Protein AF-N9PBV5-F1 (afdb_monomer_lite)

Sequence (146 aa):
MLLNSWQRVRKIHQHNKISVKDLVKIPKVGLVNRMFGFTQSASNDVDIKFRLESERTFQSKKEFEKLIKEWEGQTNLTKWDDLGFSLQGDTSTIHWLSSSLANTTFDCPLDRDKNSIFKSQNLVDWLDLITPDILKLDENSSEENG

Radius of gyration: 21.75 Å; chains: 1; bounding box: 49×40×59 Å

pLDDT: mean 72.59, std 15.35, range [33.72, 93.88]

Foldseek 3Di:
DCLVQLQQWFKKKAKAKDWPVVCVVDPPNVVVCVVPVDDPDDDPDDIDIDMDMDTDGDPDSVRVVVVVVVLVPDPPFDQRGKMWTDGHPGPPDTDIDGPVDLPDDDDDPFDADPVRHTDPVSVVVVCVVCVCVSVVVPPPPPPDDD

Secondary structure (DSSP, 8-state):
-GGGSGGGEEEEEEEEEEEHHHHTTSTTHHHHHHHHT--S---S-PEEEEEEEEE---S-HHHHHHHHHHHHT-SS--TTS-EEEEETTEEEEEEEE-TTS--------PPB-TTS-B-HHHHHHHHHHHHHHHHTTTTTSSS---

Structure (mmCIF, N/CA/C/O backbone):
data_AF-N9PBV5-F1
#
_entry.id   AF-N9PBV5-F1
#
loop_
_atom_site.group_PDB
_atom_site.id
_atom_site.type_symbol
_atom_site.label_atom_id
_atom_site.label_alt_id
_atom_site.label_comp_id
_atom_site.label_asym_id
_atom_site.label_entity_id
_atom_site.label_seq_id
_atom_site.pdbx_PDB_ins_code
_atom_site.Cartn_x
_atom_site.Cartn_y
_atom_site.Cartn_z
_atom_site.occupancy
_atom_site.B_iso_or_equiv
_atom_site.auth_seq_id
_atom_site.auth_comp_id
_atom_site.auth_asym_id
_atom_site.auth_atom_id
_atom_site.pdbx_PDB_model_num
ATOM 1 N N . MET A 1 1 ? -1.098 6.545 -9.316 1.00 55.03 1 MET A N 1
ATOM 2 C CA . MET A 1 1 ? -2.460 6.302 -9.862 1.00 55.03 1 MET A CA 1
ATOM 3 C C . MET A 1 1 ? -3.582 6.608 -8.852 1.00 55.03 1 MET A C 1
ATOM 5 O O . MET A 1 1 ? -4.509 7.318 -9.229 1.00 55.03 1 MET A O 1
ATOM 9 N N . LEU A 1 2 ? -3.498 6.171 -7.578 1.00 67.00 2 LEU A N 1
ATOM 10 C CA . LEU A 1 2 ? -4.531 6.447 -6.549 1.00 67.00 2 LEU A CA 1
ATOM 11 C C . LEU A 1 2 ? -4.756 7.932 -6.238 1.00 67.00 2 LEU A C 1
ATOM 13 O O . LEU A 1 2 ? -5.900 8.359 -6.141 1.00 67.00 2 LEU A O 1
ATOM 17 N N . LEU A 1 3 ? -3.687 8.726 -6.116 1.00 71.00 3 LEU A N 1
ATOM 18 C CA . LEU A 1 3 ? -3.765 10.159 -5.783 1.00 71.00 3 LEU A CA 1
ATOM 19 C C . LEU A 1 3 ? -4.610 10.981 -6.767 1.00 71.00 3 LEU A C 1
ATOM 21 O O . LEU A 1 3 ? -5.212 11.977 -6.376 1.00 71.00 3 LEU A O 1
ATOM 25 N N . ASN A 1 4 ? -4.695 10.550 -8.028 1.00 75.19 4 ASN A N 1
ATOM 26 C CA . ASN A 1 4 ? -5.516 11.205 -9.051 1.00 75.19 4 ASN A CA 1
ATOM 27 C C . ASN A 1 4 ? -6.974 10.712 -9.042 1.00 75.19 4 ASN A C 1
ATOM 29 O O . ASN A 1 4 ? -7.821 11.311 -9.693 1.00 75.19 4 ASN A O 1
ATOM 33 N N . SER A 1 5 ? -7.272 9.644 -8.296 1.00 79.69 5 SER A N 1
ATOM 34 C CA . SER A 1 5 ? -8.590 8.995 -8.227 1.00 79.69 5 SER A CA 1
ATOM 35 C C . SER A 1 5 ? -9.237 9.087 -6.838 1.00 79.69 5 SER A C 1
ATOM 37 O O . SER A 1 5 ? -10.207 8.382 -6.573 1.00 79.69 5 SER A O 1
ATOM 39 N N . TRP A 1 6 ? -8.736 9.955 -5.951 1.00 82.88 6 TRP A N 1
ATOM 40 C CA . TRP A 1 6 ? -9.168 10.064 -4.548 1.00 82.88 6 TRP A CA 1
ATOM 41 C C . TRP A 1 6 ? -10.684 10.274 -4.373 1.00 82.88 6 TRP A C 1
ATOM 43 O O . TRP A 1 6 ? -11.285 9.698 -3.473 1.00 82.88 6 TRP A O 1
ATOM 53 N N . GLN A 1 7 ? -11.322 11.033 -5.273 1.00 86.94 7 GLN A N 1
ATOM 54 C CA . GLN A 1 7 ? -12.771 11.302 -5.258 1.00 86.94 7 GLN A CA 1
ATOM 55 C C . GLN A 1 7 ? -13.616 10.056 -5.509 1.00 86.94 7 GLN A C 1
ATOM 57 O O . GLN A 1 7 ? -14.792 10.014 -5.163 1.00 86.94 7 GLN A O 1
ATOM 62 N N . ARG A 1 8 ? -13.022 9.050 -6.153 1.00 84.62 8 ARG A N 1
ATOM 63 C CA . ARG A 1 8 ? -13.690 7.794 -6.473 1.00 84.62 8 ARG A CA 1
ATOM 64 C C . ARG A 1 8 ? -13.532 6.779 -5.354 1.00 84.62 8 ARG A C 1
ATOM 66 O O . ARG A 1 8 ? -14.147 5.727 -5.444 1.00 84.62 8 ARG A O 1
ATOM 73 N N . VAL A 1 9 ? -12.722 7.034 -4.328 1.00 83.38 9 VAL A N 1
ATOM 74 C CA . VAL A 1 9 ? -12.601 6.098 -3.208 1.00 83.38 9 VAL A CA 1
ATOM 75 C C . VAL A 1 9 ? -13.937 6.030 -2.479 1.00 83.38 9 VAL A C 1
ATOM 77 O O . VAL A 1 9 ? -14.482 7.052 -2.070 1.00 83.38 9 VAL A O 1
ATOM 80 N N . ARG A 1 10 ? -14.463 4.811 -2.341 1.00 84.00 10 ARG A N 1
ATOM 81 C CA . ARG A 1 10 ? -15.733 4.545 -1.654 1.00 84.00 10 ARG A CA 1
ATOM 82 C C . ARG A 1 10 ? -15.542 3.736 -0.380 1.00 84.00 10 ARG A C 1
ATOM 84 O O . ARG A 1 10 ? -16.314 3.892 0.562 1.00 84.00 10 ARG A O 1
ATOM 91 N N . LYS A 1 11 ? -14.556 2.839 -0.361 1.00 84.81 11 LYS A N 1
ATOM 92 C CA . LYS A 1 11 ? -14.280 1.979 0.790 1.00 84.81 11 LYS A CA 1
ATOM 93 C C . LYS A 1 11 ? -12.801 1.963 1.115 1.00 84.81 11 LYS A C 1
ATOM 95 O O . LYS A 1 11 ? -11.968 1.955 0.207 1.00 84.81 11 LYS A O 1
ATOM 100 N N . ILE A 1 12 ? -12.522 1.895 2.409 1.00 83.62 12 ILE A N 1
ATOM 101 C CA . ILE A 1 12 ? -11.204 1.597 2.954 1.00 83.62 12 ILE A CA 1
ATOM 102 C C . ILE A 1 12 ? -11.250 0.201 3.566 1.00 83.62 12 ILE A C 1
ATOM 104 O O . ILE A 1 12 ? -12.203 -0.151 4.266 1.00 83.62 12 ILE A O 1
ATOM 108 N N . HIS A 1 13 ? -10.209 -0.571 3.288 1.00 82.69 13 HIS A N 1
ATOM 109 C CA . HIS A 1 13 ? -9.957 -1.894 3.837 1.00 82.69 13 HIS A CA 1
ATOM 110 C C . HIS A 1 13 ? -8.740 -1.807 4.737 1.00 82.69 13 HIS A C 1
ATOM 112 O O . HIS A 1 13 ? -7.717 -1.282 4.314 1.00 82.69 13 HIS A O 1
ATOM 118 N N . GLN A 1 14 ? -8.817 -2.343 5.944 1.00 79.06 14 GLN A N 1
ATOM 119 C CA . GLN A 1 14 ? -7.657 -2.417 6.825 1.00 79.06 14 GLN A CA 1
ATOM 120 C C . GLN A 1 14 ? -7.532 -3.842 7.342 1.00 79.06 14 GLN A C 1
ATOM 122 O O . GLN A 1 14 ? -8.466 -4.377 7.956 1.00 79.06 14 GLN A O 1
ATOM 127 N N . HIS A 1 15 ? -6.403 -4.489 7.061 1.00 73.88 15 HIS A N 1
ATOM 128 C CA . HIS A 1 15 ? -6.052 -5.697 7.805 1.00 73.88 15 HIS A CA 1
ATOM 129 C C . HIS A 1 15 ? -5.650 -5.265 9.209 1.00 73.88 15 HIS A C 1
ATOM 131 O O . HIS A 1 15 ? -5.108 -4.183 9.390 1.00 73.88 15 HIS A O 1
ATOM 137 N N . ASN A 1 16 ? -6.007 -6.062 10.207 1.00 67.00 16 ASN A N 1
ATOM 138 C CA . ASN A 1 16 ? -5.641 -5.796 11.588 1.00 67.00 16 ASN A CA 1
ATOM 139 C C . ASN A 1 16 ? -5.367 -7.116 12.308 1.00 67.00 16 ASN A C 1
ATOM 141 O O . ASN A 1 16 ? -5.913 -8.175 11.961 1.00 67.00 16 ASN A O 1
ATOM 145 N N . LYS A 1 17 ? -4.558 -7.032 13.362 1.00 65.44 17 LYS A N 1
ATOM 146 C CA . LYS A 1 17 ? -4.384 -8.096 14.350 1.00 65.44 17 LYS A CA 1
ATOM 147 C C . LYS A 1 17 ? -4.695 -7.562 15.743 1.00 65.44 17 LYS A C 1
ATOM 149 O O . LYS A 1 17 ? -4.316 -6.446 16.081 1.00 65.44 17 LYS A O 1
ATOM 154 N N . ILE A 1 18 ? -5.383 -8.359 16.550 1.00 66.44 18 ILE A N 1
ATOM 155 C CA . ILE A 1 18 ? -5.550 -8.093 17.980 1.00 66.44 18 ILE A CA 1
ATOM 156 C C . ILE A 1 18 ? -5.151 -9.336 18.760 1.00 66.44 18 ILE A C 1
ATOM 158 O O . ILE A 1 18 ? -5.564 -10.448 18.423 1.00 66.44 18 ILE A O 1
ATOM 162 N N . SER A 1 19 ? -4.350 -9.154 19.807 1.00 59.41 19 SER A N 1
ATOM 163 C CA . SER A 1 19 ? -4.038 -10.256 20.707 1.00 59.41 19 SER A CA 1
ATOM 164 C C . SER A 1 19 ? -5.308 -10.653 21.469 1.00 59.41 19 SE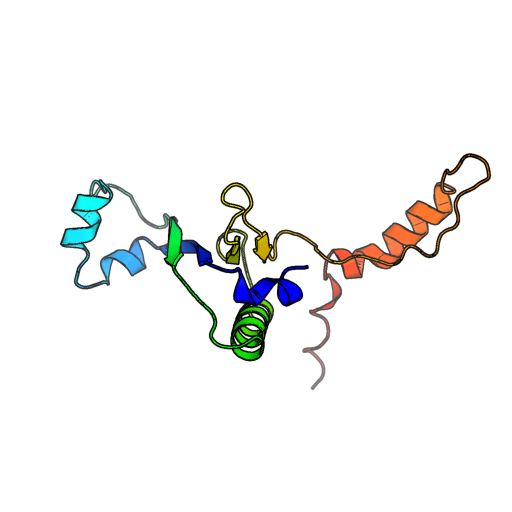R A C 1
ATOM 166 O O . SER A 1 19 ? -6.099 -9.798 21.885 1.00 59.41 19 SER A O 1
ATOM 168 N N . VAL A 1 20 ? -5.518 -11.951 21.704 1.00 59.38 20 VAL A N 1
ATOM 169 C CA . VAL A 1 20 ? -6.644 -12.417 22.541 1.00 59.38 20 VAL A CA 1
ATOM 170 C C . VAL A 1 20 ? -6.591 -11.778 23.939 1.00 59.38 20 VAL A C 1
ATOM 172 O O . VAL A 1 20 ? -7.630 -11.452 24.512 1.00 59.38 20 VAL A O 1
ATOM 175 N N . LYS A 1 21 ? -5.383 -11.526 24.466 1.00 61.22 21 LYS A N 1
ATOM 176 C CA . LYS A 1 21 ? -5.162 -10.871 25.766 1.00 61.22 21 LYS A CA 1
ATOM 177 C C . LYS A 1 21 ? -5.729 -9.450 25.809 1.00 61.22 21 LYS A C 1
ATOM 179 O O . LYS A 1 21 ? -6.283 -9.056 26.833 1.00 61.22 21 LYS A O 1
ATOM 184 N N . ASP A 1 22 ? -5.604 -8.691 24.725 1.00 60.84 22 ASP A N 1
ATOM 185 C CA . ASP A 1 22 ? -6.109 -7.316 24.659 1.00 60.84 22 ASP A CA 1
ATOM 186 C C . ASP A 1 22 ? -7.592 -7.262 24.310 1.00 60.84 22 ASP A C 1
ATOM 188 O O . ASP A 1 22 ? -8.308 -6.406 24.829 1.00 60.84 22 ASP A O 1
ATOM 192 N N . LEU A 1 23 ? -8.089 -8.229 23.531 1.00 58.50 23 LEU A N 1
ATOM 193 C CA . LEU A 1 23 ? -9.515 -8.351 23.243 1.00 58.50 23 LEU A CA 1
ATOM 194 C C . LEU A 1 23 ? -10.329 -8.565 24.530 1.00 58.50 23 LEU A C 1
ATOM 196 O O . LEU A 1 23 ? -11.330 -7.885 24.725 1.00 58.50 23 LEU A O 1
ATOM 200 N N . VAL A 1 24 ? -9.880 -9.439 25.441 1.00 59.50 24 VAL A N 1
ATOM 201 C CA . VAL A 1 24 ? -10.575 -9.755 26.711 1.00 59.50 24 VAL A CA 1
ATOM 202 C C . VAL A 1 24 ? -10.686 -8.545 27.655 1.00 59.50 24 VAL A C 1
ATOM 204 O O . VAL A 1 24 ? -11.591 -8.501 28.486 1.00 59.50 24 VAL A O 1
ATOM 207 N N . LYS A 1 25 ? -9.827 -7.528 27.507 1.00 60.69 25 LYS A N 1
ATOM 208 C CA . LYS A 1 25 ? -9.884 -6.286 28.302 1.00 60.69 25 LYS A CA 1
ATOM 209 C C . LYS A 1 25 ? -10.977 -5.317 27.833 1.00 60.69 25 LYS A C 1
ATOM 211 O O . LYS A 1 25 ? -11.255 -4.339 28.525 1.00 60.69 25 LYS A O 1
ATOM 216 N N . ILE A 1 26 ? -11.601 -5.551 26.674 1.00 59.16 26 ILE A N 1
ATOM 217 C CA . ILE A 1 26 ? -12.634 -4.663 26.132 1.00 59.16 26 ILE A CA 1
ATOM 218 C C . ILE A 1 26 ? -13.975 -4.934 26.851 1.00 59.16 26 ILE A C 1
ATOM 220 O O . ILE A 1 26 ? -14.474 -6.058 26.827 1.00 59.16 26 ILE A O 1
ATOM 224 N N . PRO A 1 27 ? -14.647 -3.921 27.432 1.00 55.78 27 PRO A N 1
ATOM 225 C CA . PRO A 1 27 ? -15.828 -4.129 28.283 1.00 55.78 27 PRO A CA 1
ATOM 226 C C . PRO A 1 27 ? -17.052 -4.783 27.604 1.00 55.78 27 PRO A C 1
ATOM 228 O O . PRO A 1 27 ? -18.010 -5.143 28.281 1.00 55.78 27 PRO A O 1
ATOM 231 N N . LYS A 1 28 ? -17.068 -4.921 26.269 1.00 59.56 28 LYS A N 1
ATOM 232 C CA . LYS A 1 28 ? -18.220 -5.397 25.471 1.00 59.56 28 LYS A CA 1
ATOM 233 C C . LYS A 1 28 ? -18.001 -6.762 24.792 1.00 59.56 28 LYS A C 1
ATOM 235 O O . LYS A 1 28 ? -18.758 -7.122 23.888 1.00 59.56 28 LYS A O 1
ATOM 240 N N . VAL A 1 29 ? -17.008 -7.543 25.232 1.00 56.81 29 VAL A N 1
ATOM 241 C CA . VAL A 1 29 ? -16.610 -8.834 24.618 1.00 56.81 29 VAL A CA 1
ATOM 242 C C . VAL A 1 29 ? -17.745 -9.865 24.535 1.00 56.81 29 VAL A C 1
ATOM 244 O O . VAL A 1 29 ? -17.766 -10.699 23.632 1.00 56.81 29 VAL A O 1
ATOM 247 N N . GLY A 1 30 ? -18.758 -9.771 25.402 1.00 56.34 30 GLY A N 1
ATOM 248 C CA . GLY A 1 30 ? -19.917 -10.672 25.374 1.00 56.34 30 GLY A CA 1
ATOM 249 C C . GLY A 1 30 ? -20.734 -10.634 24.071 1.00 56.34 30 GLY A C 1
ATOM 250 O O . GLY A 1 30 ? -21.291 -11.656 23.677 1.00 56.34 30 GLY A O 1
ATOM 251 N N . LEU A 1 31 ? -20.786 -9.492 23.374 1.00 57.84 31 LEU A N 1
ATOM 252 C CA . LEU A 1 31 ? -21.501 -9.363 22.093 1.00 57.84 31 LEU A CA 1
ATOM 253 C C . LEU A 1 31 ? -20.671 -9.876 20.909 1.00 57.84 31 LEU A C 1
ATOM 255 O O . LEU A 1 31 ? -21.209 -10.541 20.026 1.00 57.84 31 LEU A O 1
ATOM 259 N N . VAL A 1 32 ? -19.359 -9.626 20.912 1.00 55.12 32 VAL A N 1
ATOM 260 C CA . VAL A 1 32 ? -18.453 -10.080 19.844 1.00 55.12 32 VAL A CA 1
ATOM 261 C C . VAL A 1 32 ? -18.172 -11.582 19.919 1.00 55.12 32 VAL A C 1
ATOM 263 O O . VAL A 1 32 ? -18.193 -12.240 18.883 1.00 55.12 32 VAL A O 1
ATOM 266 N N . ASN A 1 33 ? -18.049 -12.182 21.109 1.00 54.25 33 ASN A N 1
ATOM 267 C CA . ASN A 1 33 ? -17.885 -13.640 21.222 1.00 54.25 33 ASN A CA 1
ATOM 268 C C . ASN A 1 33 ? -19.047 -14.416 20.582 1.00 54.25 33 ASN A C 1
ATOM 270 O O . ASN A 1 33 ? -18.830 -15.456 19.964 1.00 54.25 33 ASN A O 1
ATOM 274 N N . ARG A 1 34 ? -20.273 -13.884 20.684 1.00 54.44 34 ARG A N 1
ATOM 275 C CA . ARG A 1 34 ? -21.481 -14.500 20.120 1.00 54.44 34 ARG A CA 1
ATOM 276 C C . ARG A 1 34 ? -21.600 -14.309 18.601 1.00 54.44 34 ARG A C 1
ATOM 278 O O . ARG A 1 34 ? -22.195 -15.152 17.943 1.00 54.44 34 ARG A O 1
ATOM 285 N N . MET A 1 35 ? -21.027 -13.237 18.051 1.00 52.75 35 MET A N 1
ATOM 286 C CA . MET A 1 35 ? -21.062 -12.931 16.613 1.00 52.75 35 MET A CA 1
ATOM 287 C C . MET A 1 35 ? -19.948 -13.635 15.822 1.00 52.75 35 MET A C 1
ATOM 289 O O . MET A 1 35 ? -20.139 -13.950 14.653 1.00 52.75 35 MET A O 1
ATOM 293 N N . PHE A 1 36 ? -18.810 -13.917 16.462 1.00 55.38 36 PHE A N 1
ATOM 294 C CA . PHE A 1 36 ? -17.629 -14.510 15.822 1.00 55.38 36 PHE A CA 1
ATOM 295 C C . PHE A 1 36 ? -17.361 -15.978 16.213 1.00 55.38 36 PHE A C 1
ATOM 297 O O . PHE A 1 36 ? -16.374 -16.556 15.770 1.00 55.38 36 PHE A O 1
ATOM 304 N N . GLY A 1 37 ? -18.234 -16.607 17.012 1.00 50.78 37 GLY A N 1
ATOM 305 C CA . GLY A 1 37 ? -18.166 -18.047 17.302 1.00 50.78 37 GLY A CA 1
ATOM 306 C C . GLY A 1 37 ? -16.981 -18.480 18.176 1.00 50.78 37 GLY A C 1
ATOM 307 O O . GLY A 1 37 ? -16.547 -19.627 18.095 1.00 50.78 37 GLY A O 1
ATOM 308 N N . PHE A 1 38 ? -16.443 -17.586 19.009 1.00 54.69 38 PHE A N 1
ATOM 309 C CA . PHE A 1 38 ? -15.280 -17.888 19.846 1.00 54.69 38 PHE A CA 1
ATOM 310 C C . PHE A 1 38 ? -15.650 -18.822 21.011 1.00 54.69 38 PHE A C 1
ATOM 312 O O . PHE A 1 38 ? -16.290 -18.409 21.979 1.00 54.69 38 PHE A O 1
ATOM 319 N N . THR A 1 39 ? -15.218 -20.084 20.943 1.00 50.91 39 THR A N 1
ATOM 320 C CA . THR A 1 39 ? -15.237 -21.019 22.076 1.00 50.91 39 THR A CA 1
ATOM 321 C C . THR A 1 39 ? -14.058 -20.735 23.004 1.00 50.91 39 THR A C 1
ATOM 323 O O . THR A 1 39 ? -12.927 -20.587 22.551 1.00 50.91 39 THR A O 1
ATOM 326 N N . GLN A 1 40 ? -14.325 -20.674 24.309 1.00 48.16 40 GLN A N 1
ATOM 327 C CA . GLN A 1 40 ? -13.466 -20.154 25.386 1.00 48.16 40 GLN A CA 1
ATOM 328 C C . GLN A 1 40 ? -12.162 -20.946 25.663 1.00 48.16 40 GLN A C 1
ATOM 330 O O . GLN A 1 40 ? -11.524 -20.756 26.694 1.00 48.16 40 GLN A O 1
ATOM 335 N N . SER A 1 41 ? -11.756 -21.833 24.759 1.00 45.47 41 SER A N 1
ATOM 336 C CA . SER A 1 41 ? -10.639 -22.766 24.900 1.00 45.47 41 SER A CA 1
ATOM 337 C C . SER A 1 41 ? -9.558 -22.506 23.847 1.00 45.47 41 SER A C 1
ATOM 339 O O . SER A 1 41 ? -9.278 -23.363 23.012 1.00 45.47 41 SER A O 1
ATOM 341 N N . ALA A 1 42 ? -8.955 -21.317 23.865 1.00 46.53 42 ALA A N 1
ATOM 342 C CA . ALA A 1 42 ? -7.715 -21.047 23.141 1.00 46.53 42 ALA A CA 1
ATOM 343 C C . ALA A 1 42 ? -6.677 -20.530 24.139 1.00 46.53 42 ALA A C 1
ATOM 345 O O . ALA A 1 42 ? -6.794 -19.431 24.680 1.00 46.53 42 ALA A O 1
ATOM 346 N N . SER A 1 43 ? -5.698 -21.382 24.433 1.00 45.31 43 SER A N 1
ATOM 347 C CA . SER A 1 43 ? -4.533 -21.066 25.249 1.00 45.31 43 SER A CA 1
ATOM 348 C C . SER A 1 43 ? -3.753 -19.881 24.672 1.00 45.31 43 SER A C 1
ATOM 350 O O . SER A 1 43 ? -3.592 -19.791 23.461 1.00 45.31 43 SER A O 1
ATOM 352 N N . ASN A 1 44 ? -3.278 -19.020 25.573 1.00 51.78 44 ASN A N 1
ATOM 353 C CA . ASN A 1 44 ? -2.171 -18.059 25.486 1.00 51.78 44 ASN A CA 1
ATOM 354 C C . ASN A 1 44 ? -1.474 -17.849 24.115 1.00 51.78 44 ASN A C 1
ATOM 356 O O . ASN A 1 44 ? -0.956 -18.785 23.519 1.00 51.78 44 ASN A O 1
ATOM 360 N N . ASP A 1 45 ? -1.367 -16.570 23.721 1.00 53.50 45 ASP A N 1
ATOM 361 C CA . ASP A 1 45 ? -0.565 -16.015 22.606 1.00 53.50 45 ASP A CA 1
ATOM 362 C C . ASP A 1 45 ? -1.021 -16.303 21.169 1.00 53.50 45 ASP A C 1
ATOM 364 O O . ASP A 1 45 ? -0.218 -16.381 20.243 1.00 53.50 45 ASP A O 1
ATOM 368 N N . VAL A 1 46 ? -2.334 -16.364 20.944 1.00 62.53 46 VAL A N 1
ATOM 369 C CA . VAL A 1 46 ? -2.882 -16.346 19.582 1.00 62.53 46 VAL A CA 1
ATOM 370 C C . VAL A 1 46 ? -3.297 -14.922 19.196 1.00 62.53 46 VAL A C 1
ATOM 372 O O . VAL A 1 46 ? -4.094 -14.289 19.891 1.00 62.53 46 VAL A O 1
ATOM 375 N N . ASP A 1 47 ? -2.776 -14.430 18.070 1.00 64.75 47 ASP A N 1
ATOM 376 C CA . ASP A 1 47 ? -3.256 -13.209 17.414 1.00 64.75 47 ASP A CA 1
ATOM 377 C C . ASP A 1 47 ? -4.505 -13.519 16.579 1.00 64.75 47 ASP A C 1
ATOM 379 O O . ASP A 1 47 ? -4.474 -14.354 15.667 1.00 64.75 47 ASP A O 1
ATOM 383 N N . ILE A 1 48 ? -5.603 -12.811 16.846 1.00 66.69 48 ILE A N 1
ATOM 384 C CA . ILE A 1 48 ? -6.798 -12.835 16.000 1.00 66.69 48 ILE A CA 1
ATOM 385 C C . ILE A 1 48 ? -6.567 -11.879 14.835 1.00 66.69 48 ILE A C 1
ATOM 387 O O . ILE A 1 48 ? -6.365 -10.680 15.027 1.00 66.69 48 ILE A O 1
ATOM 391 N N . LYS A 1 49 ? -6.637 -12.414 13.617 1.00 70.31 49 LYS A N 1
ATOM 392 C CA . LYS A 1 49 ? -6.522 -11.658 12.366 1.00 70.31 49 LYS A CA 1
ATOM 393 C C . LYS A 1 49 ? -7.906 -11.366 11.816 1.00 70.31 49 LYS A C 1
ATOM 395 O O . LYS A 1 49 ? -8.715 -12.281 11.671 1.00 70.31 49 LYS A O 1
ATOM 400 N N . PHE A 1 50 ? -8.171 -10.111 11.484 1.00 68.56 50 PHE A N 1
ATOM 401 C CA . PHE A 1 50 ? -9.453 -9.693 10.926 1.00 68.56 50 PHE A CA 1
ATOM 402 C C . PHE A 1 50 ? -9.266 -8.577 9.896 1.00 68.56 50 PHE A C 1
ATOM 404 O O . PHE A 1 50 ? -8.260 -7.870 9.883 1.00 68.56 50 PHE A O 1
ATOM 411 N N . ARG A 1 51 ? -10.245 -8.437 8.999 1.00 73.38 51 ARG A N 1
ATOM 412 C CA . ARG A 1 51 ? -10.316 -7.344 8.026 1.00 73.38 51 ARG A CA 1
ATOM 413 C C . ARG A 1 51 ? -11.477 -6.440 8.406 1.00 73.38 51 ARG A C 1
ATOM 415 O O . ARG A 1 51 ? -12.588 -6.925 8.605 1.00 73.38 51 ARG A O 1
ATOM 422 N N . LEU A 1 52 ? -11.212 -5.142 8.491 1.00 77.31 52 LEU A N 1
ATOM 423 C CA . LEU A 1 52 ? -12.245 -4.125 8.618 1.00 77.31 52 LEU A CA 1
ATOM 424 C C . LEU A 1 52 ? -12.500 -3.491 7.258 1.00 77.31 52 LEU A C 1
ATOM 426 O O . LEU A 1 52 ? -11.560 -3.139 6.546 1.00 77.31 52 LEU A O 1
ATOM 430 N N . GLU A 1 53 ? -13.776 -3.326 6.932 1.00 81.25 53 GLU A N 1
ATOM 431 C CA . GLU A 1 53 ? -14.228 -2.575 5.768 1.00 81.25 53 GLU A CA 1
ATOM 432 C C . GLU A 1 53 ? -15.101 -1.420 6.246 1.00 81.25 53 GLU A C 1
ATOM 434 O O . GLU A 1 53 ? -16.021 -1.618 7.041 1.00 81.25 53 GLU A O 1
ATOM 439 N N . SER A 1 54 ? -14.819 -0.214 5.760 1.00 80.00 54 SER A N 1
ATOM 440 C CA . SER A 1 54 ? -15.614 0.969 6.082 1.00 80.00 54 SER A CA 1
ATOM 441 C C . SER A 1 54 ? -15.857 1.808 4.837 1.00 80.00 54 SER A C 1
ATOM 443 O O . SER A 1 54 ? -14.952 2.003 4.020 1.00 80.00 54 SER A O 1
ATOM 445 N N . GLU A 1 55 ? -17.086 2.303 4.683 1.00 84.44 55 GLU A N 1
ATOM 446 C CA . GLU A 1 55 ? -17.393 3.289 3.652 1.00 84.44 55 GLU A CA 1
ATOM 447 C C . GLU A 1 55 ? -16.760 4.630 4.032 1.00 84.44 55 GLU A C 1
ATOM 449 O O . GLU A 1 55 ? -16.916 5.123 5.150 1.00 84.44 55 GLU A O 1
ATOM 454 N N . ARG A 1 56 ? -16.016 5.223 3.098 1.00 83.56 56 ARG A N 1
ATOM 455 C CA . ARG A 1 56 ? -15.339 6.499 3.311 1.00 83.56 56 ARG A CA 1
ATOM 456 C C . ARG A 1 56 ? -15.317 7.304 2.027 1.00 83.56 56 ARG A C 1
ATOM 458 O O . ARG A 1 56 ? -14.839 6.833 1.001 1.00 83.56 56 ARG A O 1
ATOM 465 N N . THR A 1 57 ? -15.783 8.540 2.134 1.00 85.06 57 THR A N 1
ATOM 466 C CA . THR A 1 57 ? -15.635 9.580 1.120 1.00 85.06 57 THR A CA 1
ATOM 467 C C . THR A 1 57 ? -14.695 10.644 1.659 1.00 85.06 57 THR A C 1
ATOM 469 O O . THR A 1 57 ? -14.910 11.152 2.759 1.00 85.06 57 THR A O 1
ATOM 472 N N . PHE A 1 58 ? -13.668 10.990 0.8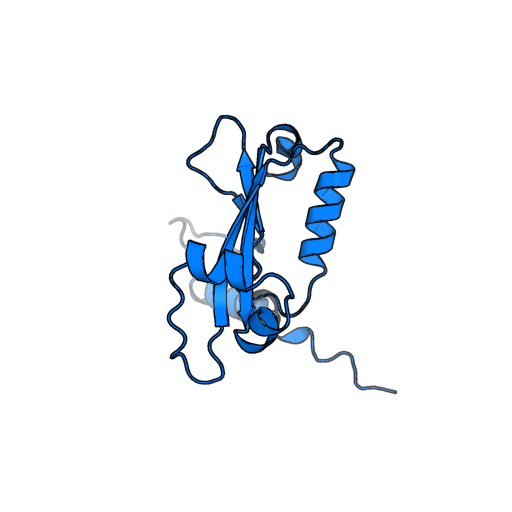96 1.00 86.19 58 PHE A N 1
ATOM 473 C CA . PHE A 1 58 ? -12.768 12.084 1.248 1.00 86.19 58 PHE A CA 1
ATOM 474 C C . PHE A 1 58 ? -13.377 13.412 0.802 1.00 86.19 58 PHE A C 1
ATOM 476 O O . PHE A 1 58 ? -13.972 13.492 -0.272 1.00 86.19 58 PHE A O 1
ATOM 483 N N . GLN A 1 59 ? -13.230 14.459 1.610 1.00 86.69 59 GLN A N 1
ATOM 484 C CA . GLN A 1 59 ? -13.743 15.796 1.286 1.00 86.69 59 GLN A CA 1
ATOM 485 C C . GLN A 1 59 ? -12.742 16.617 0.470 1.00 86.69 59 GLN A C 1
ATOM 487 O O . GLN A 1 59 ? -13.109 17.571 -0.212 1.00 86.69 59 GLN A O 1
ATOM 49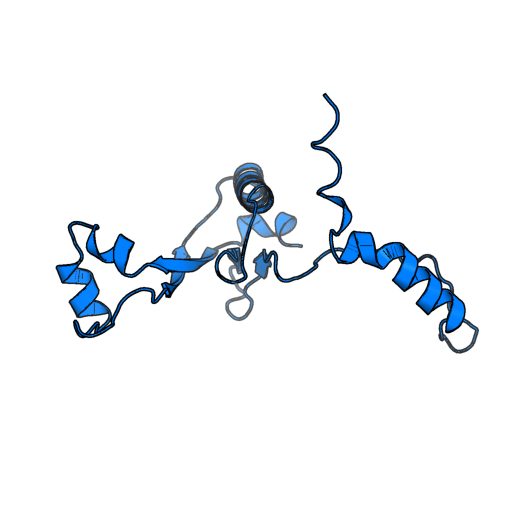2 N N . SER A 1 60 ? -11.460 16.252 0.527 1.00 89.56 60 SER A N 1
ATOM 493 C CA . SER A 1 60 ? -10.407 16.907 -0.241 1.00 89.56 60 SER A CA 1
ATOM 494 C C . SER A 1 60 ? -9.259 15.954 -0.558 1.00 89.56 60 SER A C 1
ATOM 496 O O . SER A 1 60 ? -8.996 15.002 0.180 1.00 89.56 60 SER A O 1
ATOM 498 N N . LYS A 1 61 ? -8.500 16.278 -1.611 1.00 87.19 61 LYS A N 1
ATOM 499 C CA . LYS A 1 61 ? -7.247 15.582 -1.932 1.00 87.19 61 LYS A CA 1
ATOM 500 C C . LYS A 1 61 ? -6.258 15.623 -0.762 1.00 87.19 61 LYS A C 1
ATOM 502 O O . LYS A 1 61 ? -5.608 14.626 -0.481 1.00 87.19 61 LYS A O 1
ATOM 507 N N . LYS A 1 62 ? -6.201 16.752 -0.047 1.00 87.88 62 LYS A N 1
ATOM 508 C CA . LYS A 1 62 ? -5.321 16.950 1.111 1.00 87.88 62 LYS A CA 1
ATOM 509 C C . LYS A 1 62 ? -5.646 15.989 2.260 1.00 87.88 62 LYS A C 1
ATOM 511 O O . LYS A 1 62 ? -4.733 15.525 2.931 1.00 87.88 62 LYS A O 1
ATOM 516 N N . GLU A 1 63 ? -6.924 15.685 2.489 1.00 86.62 63 GLU A N 1
ATOM 517 C CA . GLU A 1 63 ? -7.342 14.695 3.494 1.00 86.62 63 GLU A CA 1
ATOM 518 C C . GLU A 1 63 ? -6.854 13.289 3.120 1.00 86.62 63 GLU A C 1
ATOM 520 O O . GLU A 1 63 ? -6.291 12.585 3.955 1.00 86.62 63 GLU A O 1
ATOM 525 N N . PHE A 1 64 ? -7.019 12.908 1.852 1.00 87.19 64 PHE A N 1
ATOM 526 C CA . PHE A 1 64 ? -6.546 11.626 1.335 1.00 87.19 64 PHE A CA 1
ATOM 527 C C . PHE A 1 64 ? -5.016 11.509 1.405 1.00 87.19 64 PHE A C 1
ATOM 529 O O . PHE A 1 64 ? -4.493 10.524 1.915 1.00 87.19 64 PHE A O 1
ATOM 536 N N . GLU A 1 65 ? -4.298 12.545 0.965 1.00 86.69 65 GLU A N 1
ATOM 537 C CA . GLU A 1 65 ? -2.835 12.638 1.057 1.00 86.69 65 GLU A CA 1
ATOM 538 C C . GLU A 1 65 ? -2.341 12.553 2.501 1.00 86.69 65 GLU A C 1
ATOM 540 O O . GLU A 1 65 ? -1.337 11.898 2.764 1.00 86.69 65 GLU A O 1
ATOM 545 N N . LYS A 1 66 ? -3.045 13.1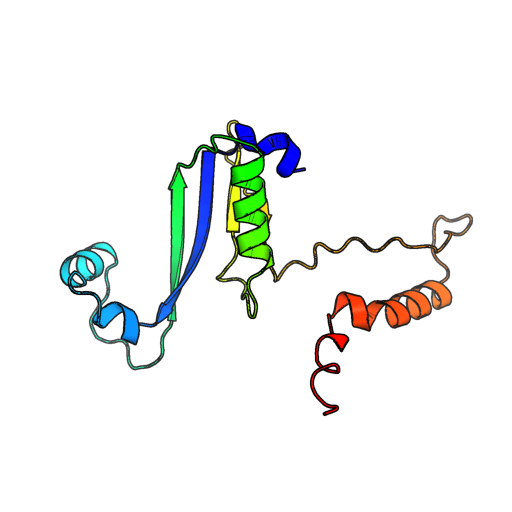90 3.443 1.00 86.81 66 LYS A N 1
ATOM 546 C CA . LYS A 1 66 ? -2.712 13.113 4.866 1.00 86.81 66 LYS A CA 1
ATOM 547 C C . LYS A 1 66 ? -2.817 11.677 5.380 1.00 86.81 66 LYS A C 1
ATOM 549 O O . LYS A 1 66 ? -1.887 11.224 6.029 1.00 86.81 66 LYS A O 1
ATOM 554 N N . LEU A 1 67 ? -3.891 10.962 5.047 1.00 85.56 67 LEU A N 1
ATOM 555 C CA . LEU A 1 67 ? -4.080 9.566 5.453 1.00 85.56 67 LEU A CA 1
ATOM 556 C C . LEU A 1 67 ? -3.019 8.631 4.847 1.00 85.56 67 LEU A C 1
ATOM 558 O O . LEU A 1 67 ? -2.531 7.742 5.537 1.00 85.56 67 LEU A O 1
ATOM 562 N N . ILE A 1 68 ? -2.622 8.854 3.589 1.00 84.50 68 ILE A N 1
ATOM 563 C CA . ILE A 1 68 ? -1.505 8.116 2.976 1.00 84.50 68 ILE A CA 1
ATOM 564 C C . ILE A 1 68 ? -0.207 8.386 3.741 1.00 84.50 68 ILE A C 1
ATOM 566 O O . ILE A 1 68 ? 0.449 7.440 4.158 1.00 84.50 68 ILE A O 1
ATOM 570 N N . LYS A 1 69 ? 0.127 9.657 3.995 1.00 82.50 69 LYS A N 1
ATOM 571 C CA . LYS A 1 69 ? 1.346 10.033 4.729 1.00 82.50 69 LYS A CA 1
ATOM 572 C C . LYS A 1 69 ? 1.368 9.501 6.161 1.00 82.50 69 LYS A C 1
ATOM 574 O O . LYS A 1 69 ? 2.419 9.114 6.653 1.00 82.50 69 LYS A O 1
ATOM 579 N N . GLU A 1 70 ? 0.221 9.494 6.835 1.00 83.19 70 GLU A N 1
ATOM 580 C CA . GLU A 1 70 ? 0.074 8.910 8.172 1.00 83.19 70 GLU A CA 1
ATOM 581 C C . GLU A 1 70 ? 0.314 7.401 8.166 1.00 83.19 70 GLU A C 1
ATOM 583 O O . GLU A 1 70 ? 0.859 6.877 9.131 1.00 83.19 70 GLU A O 1
ATOM 588 N N . TRP A 1 71 ? -0.080 6.701 7.101 1.00 84.56 71 TRP A N 1
ATOM 589 C CA . TRP A 1 71 ? 0.225 5.283 6.935 1.00 84.56 71 TRP A CA 1
ATOM 590 C C . TRP A 1 71 ? 1.706 5.059 6.588 1.00 84.56 71 TRP A C 1
ATOM 592 O O . TRP A 1 71 ? 2.355 4.230 7.214 1.00 84.56 71 TRP A O 1
ATOM 602 N N . GLU A 1 72 ? 2.272 5.847 5.667 1.00 80.25 72 GLU A N 1
ATOM 603 C CA . GLU A 1 72 ? 3.690 5.779 5.268 1.00 80.25 72 GLU A CA 1
ATOM 604 C C . GLU A 1 72 ? 4.657 6.107 6.417 1.00 80.25 72 GLU A C 1
ATOM 606 O O . GLU A 1 72 ? 5.769 5.590 6.449 1.00 80.25 72 GLU A O 1
ATOM 611 N N . GLY A 1 73 ? 4.242 6.948 7.369 1.00 76.81 73 GLY A N 1
ATOM 612 C CA . GLY A 1 73 ? 5.033 7.306 8.549 1.00 76.81 73 GLY A CA 1
ATOM 613 C C . GLY A 1 73 ? 5.044 6.256 9.666 1.00 76.81 73 GLY A C 1
ATOM 614 O O . GLY A 1 73 ? 5.671 6.490 10.698 1.00 76.81 73 GLY A O 1
ATOM 615 N N . GLN A 1 74 ? 4.341 5.128 9.512 1.00 76.19 74 GLN A N 1
ATOM 616 C CA . GLN A 1 74 ? 4.336 4.052 10.507 1.00 76.19 74 GLN A CA 1
ATOM 617 C C . GLN A 1 74 ? 5.573 3.162 10.356 1.00 76.19 74 GLN A C 1
ATOM 619 O O . GLN A 1 74 ? 5.920 2.721 9.263 1.00 76.19 74 GLN A O 1
ATOM 624 N N . THR A 1 75 ? 6.215 2.844 11.478 1.00 68.88 75 THR A N 1
ATOM 625 C CA . THR A 1 75 ? 7.340 1.906 11.538 1.00 68.88 75 THR A CA 1
ATOM 626 C C . THR A 1 75 ? 6.859 0.515 11.962 1.00 68.88 75 THR A C 1
ATOM 628 O O . THR A 1 75 ? 5.829 0.376 12.620 1.00 68.88 75 THR A O 1
ATOM 631 N N . ASN A 1 76 ? 7.597 -0.538 11.589 1.00 66.00 76 ASN A N 1
ATOM 632 C CA . ASN A 1 76 ? 7.287 -1.942 11.922 1.00 66.00 76 ASN A CA 1
ATOM 633 C C . ASN A 1 76 ? 5.961 -2.490 11.350 1.00 66.00 76 ASN A C 1
ATOM 635 O O . ASN A 1 76 ? 5.375 -3.419 11.910 1.00 66.00 76 ASN A O 1
ATOM 639 N N . LEU A 1 77 ? 5.503 -1.946 10.217 1.00 69.69 77 LEU A N 1
ATOM 640 C CA . LEU A 1 77 ? 4.327 -2.437 9.497 1.00 69.69 77 LEU A CA 1
ATOM 641 C C . LEU A 1 77 ? 4.520 -3.885 9.032 1.00 69.69 77 LEU A C 1
ATOM 643 O O . LEU A 1 77 ? 5.474 -4.208 8.321 1.00 69.69 77 LEU A O 1
ATOM 647 N N . THR A 1 78 ? 3.565 -4.745 9.358 1.00 69.19 78 THR A N 1
ATOM 648 C CA . THR A 1 78 ? 3.461 -6.104 8.826 1.00 69.19 78 THR A CA 1
ATOM 649 C C . THR A 1 78 ? 2.428 -6.157 7.702 1.00 69.19 78 THR A C 1
ATOM 651 O O . THR A 1 78 ? 1.626 -5.247 7.534 1.00 69.19 78 THR A O 1
ATOM 654 N N . LYS A 1 79 ? 2.345 -7.283 6.980 1.00 66.75 79 LYS A N 1
ATOM 655 C CA . LYS A 1 79 ? 1.252 -7.531 6.013 1.00 66.75 79 LYS A CA 1
ATOM 656 C C . LYS A 1 79 ? -0.162 -7.439 6.613 1.00 66.75 79 LYS A C 1
ATOM 658 O O . LYS A 1 79 ? -1.145 -7.486 5.889 1.00 66.75 79 LYS A O 1
ATOM 663 N N . TRP A 1 80 ? -0.271 -7.422 7.944 1.00 69.56 80 TRP A N 1
ATOM 664 C CA . TRP A 1 80 ? -1.534 -7.266 8.660 1.00 69.56 80 TRP A CA 1
ATOM 665 C C . TRP A 1 80 ? -1.847 -5.816 8.996 1.00 69.56 80 TRP A C 1
ATOM 667 O O . TRP A 1 80 ? -2.830 -5.601 9.684 1.00 69.56 80 TRP A O 1
ATOM 677 N N . ASP A 1 81 ? -1.045 -4.870 8.516 1.00 74.88 81 ASP A N 1
ATOM 678 C CA . ASP A 1 81 ? -1.219 -3.430 8.702 1.00 74.88 81 ASP A CA 1
ATOM 679 C C . ASP A 1 81 ? -1.455 -2.726 7.344 1.00 74.88 81 ASP A C 1
ATOM 681 O O . ASP A 1 81 ? -1.386 -1.502 7.225 1.00 74.88 81 ASP A O 1
ATOM 685 N N . ASP A 1 82 ? -1.752 -3.516 6.303 1.00 84.62 82 ASP A N 1
ATOM 686 C CA . ASP A 1 82 ? -2.040 -3.050 4.949 1.00 84.62 82 ASP A CA 1
ATOM 687 C C . ASP A 1 82 ? -3.325 -2.208 4.898 1.00 84.62 82 ASP A C 1
ATOM 689 O O . ASP A 1 82 ? -4.360 -2.554 5.489 1.00 84.62 82 ASP A O 1
ATOM 693 N N . LEU A 1 83 ? -3.275 -1.135 4.106 1.00 86.62 83 LEU A N 1
ATOM 694 C CA . LEU A 1 83 ? -4.381 -0.207 3.891 1.00 86.62 83 LEU A CA 1
ATOM 695 C C . LEU A 1 83 ? -4.839 -0.245 2.431 1.00 86.62 83 LEU A C 1
ATOM 697 O O . LEU A 1 83 ? -4.117 0.150 1.524 1.00 86.62 83 LEU A O 1
ATOM 701 N N . GLY A 1 84 ? -6.049 -0.734 2.187 1.00 87.75 84 GLY A N 1
ATOM 702 C CA . GLY A 1 84 ? -6.622 -0.913 0.857 1.00 87.75 84 GLY A CA 1
ATOM 703 C C . GLY A 1 84 ? -7.698 0.111 0.514 1.00 87.75 84 GLY A C 1
ATOM 704 O O . GLY A 1 84 ? -8.474 0.525 1.372 1.00 87.75 84 GLY A O 1
ATOM 705 N N . PHE A 1 85 ? -7.812 0.457 -0.767 1.00 89.12 85 PHE A N 1
ATOM 706 C CA . PHE A 1 85 ? -8.835 1.366 -1.285 1.00 89.12 85 PHE A CA 1
ATOM 707 C C . PHE A 1 85 ? -9.615 0.727 -2.431 1.00 89.12 85 PHE A C 1
ATOM 709 O O . PHE A 1 85 ? -9.025 0.300 -3.425 1.00 89.12 85 PHE A O 1
ATOM 716 N N . SER A 1 86 ? -10.944 0.716 -2.326 1.00 89.25 86 SER A N 1
ATOM 717 C CA . SER A 1 86 ? -11.825 0.369 -3.448 1.00 89.25 86 SER A CA 1
ATOM 718 C C . SER A 1 86 ? -12.409 1.624 -4.076 1.00 89.25 86 SER A C 1
ATOM 720 O O . SER A 1 86 ? -12.887 2.526 -3.373 1.00 89.25 86 SER A O 1
ATOM 722 N N . LEU A 1 87 ? -12.414 1.653 -5.407 1.00 87.12 87 LEU A N 1
ATOM 723 C CA . LEU A 1 87 ? -12.937 2.767 -6.183 1.00 87.12 87 LEU A CA 1
ATOM 724 C C . LEU A 1 87 ? -14.384 2.512 -6.619 1.00 87.12 87 LEU A C 1
ATOM 726 O O . LEU A 1 87 ? -14.815 1.393 -6.884 1.00 87.12 87 LEU A O 1
A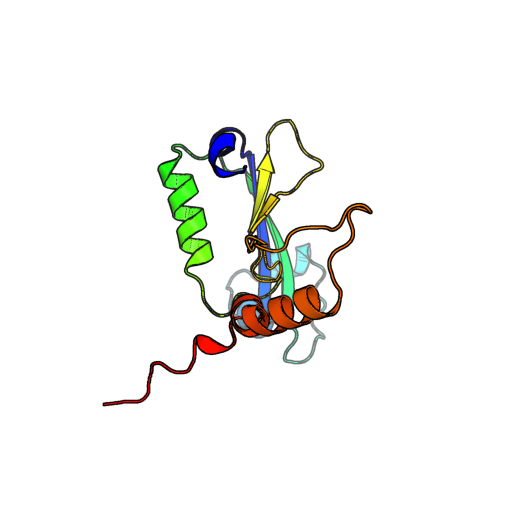TOM 730 N N . GLN A 1 88 ? -15.156 3.581 -6.743 1.00 84.44 88 GLN A N 1
ATOM 731 C CA . GLN A 1 88 ? -16.485 3.554 -7.319 1.00 84.44 88 GLN A CA 1
ATOM 732 C C . GLN A 1 88 ? -16.400 3.135 -8.793 1.00 84.44 88 GLN A C 1
ATOM 734 O O . GLN A 1 88 ? -15.620 3.691 -9.579 1.00 84.44 88 GLN A O 1
ATOM 739 N N . GLY A 1 89 ? -17.216 2.141 -9.148 1.00 81.69 89 GLY A N 1
ATOM 740 C CA . GLY A 1 89 ? -17.232 1.524 -10.474 1.00 81.69 89 GLY A CA 1
ATOM 741 C C . GLY A 1 89 ? -16.192 0.416 -10.676 1.00 81.69 89 GLY A C 1
ATOM 742 O O . GLY A 1 89 ? -16.247 -0.242 -11.706 1.00 81.69 89 GLY A O 1
ATOM 743 N N . ASP A 1 90 ? -15.295 0.179 -9.712 1.00 76.12 90 ASP A N 1
ATOM 744 C CA . ASP A 1 90 ? -14.345 -0.940 -9.728 1.00 76.12 90 ASP A CA 1
ATOM 745 C C . ASP A 1 90 ? -14.400 -1.683 -8.387 1.00 76.12 90 ASP A C 1
ATOM 747 O O . ASP A 1 90 ? -13.694 -1.373 -7.428 1.00 76.12 90 ASP A O 1
ATOM 751 N N . THR A 1 91 ? -15.326 -2.638 -8.305 1.00 67.00 91 THR A N 1
ATOM 752 C CA . THR A 1 91 ? -15.564 -3.439 -7.096 1.00 67.00 91 THR A CA 1
ATOM 753 C C . THR A 1 91 ? -14.674 -4.673 -7.007 1.00 67.00 91 THR A C 1
ATOM 755 O O . THR A 1 91 ? -14.625 -5.298 -5.951 1.00 67.00 91 THR A O 1
ATOM 758 N N . SER A 1 92 ? -14.007 -5.048 -8.100 1.00 76.44 92 SER A N 1
ATOM 759 C CA . SER A 1 92 ? -13.111 -6.207 -8.155 1.00 76.44 92 SER A CA 1
ATOM 760 C C . SER A 1 92 ? -11.700 -5.884 -7.679 1.00 76.44 92 SER A C 1
ATOM 762 O O . SER A 1 92 ? -11.011 -6.774 -7.183 1.00 76.44 92 SER A O 1
ATOM 764 N N . THR A 1 93 ? -11.274 -4.628 -7.810 1.00 81.75 93 THR A N 1
ATOM 765 C CA . THR A 1 93 ? -9.904 -4.221 -7.496 1.00 81.75 93 THR A CA 1
ATOM 766 C C . THR A 1 93 ? -9.837 -3.514 -6.146 1.00 81.75 93 THR A C 1
ATOM 768 O O . THR A 1 93 ? -10.588 -2.578 -5.861 1.00 81.75 93 THR A O 1
ATOM 771 N N . ILE A 1 94 ? -8.896 -3.944 -5.305 1.00 82.88 94 ILE A N 1
ATOM 772 C CA . ILE A 1 94 ? -8.493 -3.211 -4.104 1.00 82.88 94 ILE A CA 1
ATOM 773 C C . ILE A 1 94 ? -7.066 -2.734 -4.326 1.00 82.88 94 ILE A C 1
ATOM 775 O O . ILE A 1 94 ? -6.165 -3.531 -4.585 1.00 82.88 94 ILE A O 1
ATOM 779 N N . HIS A 1 95 ? -6.865 -1.429 -4.222 1.00 84.44 95 HIS A N 1
ATOM 780 C CA . HIS A 1 95 ? -5.548 -0.828 -4.310 1.00 84.44 95 HIS A CA 1
ATOM 781 C C . HIS A 1 95 ? -4.908 -0.780 -2.926 1.00 84.44 95 HIS A C 1
ATOM 783 O O . HIS A 1 95 ? -5.341 0.005 -2.085 1.00 84.44 95 HIS A O 1
ATOM 789 N N . TRP A 1 96 ? -3.904 -1.620 -2.693 1.00 84.56 96 TRP A N 1
ATOM 790 C CA . TRP A 1 96 ? -3.237 -1.739 -1.399 1.00 84.56 96 TRP A CA 1
ATOM 791 C C . TRP A 1 96 ? -2.042 -0.794 -1.275 1.00 84.56 96 TRP A C 1
ATOM 793 O O . TRP A 1 96 ? -1.206 -0.708 -2.174 1.00 84.56 96 TRP A O 1
ATOM 803 N N . LEU A 1 97 ? -1.945 -0.138 -0.126 1.00 83.00 97 LEU A N 1
ATOM 804 C CA . LEU A 1 97 ? -0.697 0.307 0.470 1.00 83.00 97 LEU A CA 1
ATOM 805 C C . LEU A 1 97 ? -0.229 -0.827 1.378 1.00 83.00 97 LEU A C 1
ATOM 807 O O . LEU A 1 97 ? -0.936 -1.203 2.314 1.00 83.00 97 LEU A O 1
ATOM 811 N N . SER A 1 98 ? 0.921 -1.408 1.055 1.00 77.06 98 SER A N 1
ATOM 812 C CA . SER A 1 98 ? 1.501 -2.511 1.814 1.00 77.06 98 SER A CA 1
ATOM 813 C C . SER A 1 98 ? 2.991 -2.290 1.983 1.00 77.06 98 SER A C 1
ATOM 815 O O . SER A 1 98 ? 3.674 -1.962 1.015 1.00 77.06 98 SER A O 1
ATOM 817 N N . SER A 1 99 ? 3.497 -2.488 3.202 1.00 63.88 99 SER A N 1
ATOM 818 C CA . SER A 1 99 ? 4.940 -2.507 3.468 1.00 63.88 99 SER A CA 1
ATOM 819 C C . SER A 1 99 ? 5.599 -3.787 2.948 1.00 63.88 99 SER A C 1
ATOM 821 O O . SER A 1 99 ? 6.813 -3.827 2.773 1.00 63.88 99 SER A O 1
ATOM 823 N N . SER A 1 100 ? 4.800 -4.830 2.680 1.00 55.62 100 SER A N 1
ATOM 824 C CA . SER A 1 100 ? 5.261 -6.117 2.148 1.00 55.62 100 SER A CA 1
ATOM 825 C C . SER A 1 100 ? 5.424 -6.132 0.625 1.00 55.62 100 SER A C 1
ATOM 827 O O . SER A 1 100 ? 6.018 -7.058 0.076 1.00 55.62 100 SER A O 1
ATOM 829 N N . LEU A 1 101 ? 4.934 -5.094 -0.058 1.00 50.22 101 LEU A N 1
ATOM 830 C CA . LEU A 1 101 ? 5.200 -4.839 -1.467 1.00 50.22 101 LEU A CA 1
ATOM 831 C C . LEU A 1 101 ? 6.257 -3.741 -1.555 1.00 50.22 101 LEU A C 1
ATOM 833 O O . LEU A 1 101 ? 5.973 -2.576 -1.280 1.00 50.22 101 LEU A O 1
ATOM 837 N N . ALA A 1 102 ? 7.469 -4.108 -1.973 1.00 51.41 102 ALA A N 1
ATOM 838 C CA . ALA A 1 102 ? 8.452 -3.149 -2.458 1.00 51.41 102 ALA A CA 1
ATOM 839 C C . ALA A 1 102 ? 7.889 -2.482 -3.728 1.00 51.41 102 ALA A C 1
ATOM 841 O O . ALA A 1 102 ? 8.131 -2.919 -4.847 1.00 51.41 102 ALA A O 1
ATOM 842 N N . ASN A 1 103 ? 7.072 -1.443 -3.548 1.00 47.66 103 ASN A N 1
ATOM 843 C CA . ASN A 1 103 ? 6.553 -0.591 -4.621 1.00 47.66 103 ASN A CA 1
ATOM 844 C C . ASN A 1 103 ? 7.591 0.456 -5.063 1.00 47.66 103 ASN A C 1
ATOM 846 O O . ASN A 1 103 ? 7.238 1.483 -5.641 1.00 47.66 103 ASN A O 1
ATOM 850 N N . THR A 1 104 ? 8.870 0.230 -4.770 1.00 56.22 104 THR A N 1
ATOM 851 C CA . THR A 1 104 ? 9.971 1.054 -5.249 1.00 56.22 104 THR A CA 1
ATOM 852 C C . THR A 1 104 ? 10.292 0.655 -6.683 1.00 56.22 104 THR A C 1
ATOM 854 O O . THR A 1 104 ? 10.796 -0.430 -6.967 1.00 56.22 104 THR A O 1
ATOM 857 N N . THR A 1 105 ? 9.961 1.540 -7.615 1.00 61.06 105 THR A N 1
ATOM 858 C CA . THR A 1 105 ? 10.483 1.488 -8.979 1.00 61.06 105 THR A CA 1
ATOM 859 C C . THR A 1 105 ? 11.900 2.042 -8.975 1.00 61.06 105 THR A C 1
ATOM 861 O O . THR A 1 105 ? 12.097 3.195 -8.598 1.00 61.06 105 THR A O 1
ATOM 864 N N . PHE A 1 106 ? 12.865 1.230 -9.402 1.00 76.62 106 PHE A N 1
ATOM 865 C CA . PHE A 1 106 ? 14.246 1.652 -9.609 1.00 76.62 106 PHE A CA 1
ATOM 866 C C . PHE A 1 106 ? 14.454 1.945 -11.091 1.00 76.62 106 PHE A C 1
ATOM 868 O O . PHE A 1 106 ? 14.138 1.106 -11.941 1.00 76.62 106 PHE A O 1
ATOM 875 N N . ASP A 1 107 ? 14.985 3.125 -11.398 1.00 81.31 107 ASP A N 1
ATOM 876 C CA . ASP A 1 107 ? 15.392 3.447 -12.759 1.00 81.31 107 ASP A CA 1
ATOM 877 C C . ASP A 1 107 ? 16.574 2.551 -13.133 1.00 81.31 107 ASP A C 1
ATOM 879 O O . ASP A 1 107 ? 17.636 2.612 -12.516 1.00 81.31 107 ASP A O 1
ATOM 883 N N . CYS A 1 108 ? 16.375 1.679 -14.123 1.00 84.94 108 CYS A N 1
ATOM 884 C CA . CYS A 1 108 ? 17.425 0.807 -14.635 1.00 84.94 108 CYS A CA 1
ATOM 885 C C . CYS A 1 108 ? 18.212 1.564 -15.714 1.00 84.94 108 CYS A C 1
ATOM 887 O O . CYS A 1 108 ? 17.674 1.782 -16.802 1.00 84.94 108 CYS A O 1
ATOM 889 N N . PRO A 1 109 ? 19.472 1.959 -15.453 1.00 88.69 109 PRO A N 1
ATOM 890 C CA . PRO A 1 109 ? 20.274 2.726 -16.400 1.00 88.69 109 PRO A CA 1
ATOM 891 C C . PRO A 1 109 ? 20.916 1.836 -17.476 1.00 88.69 109 PRO A C 1
ATOM 893 O O . PRO A 1 109 ? 21.723 2.314 -18.268 1.00 88.69 109 PRO A O 1
ATOM 896 N N . LEU A 1 110 ? 20.636 0.528 -17.467 1.00 91.88 110 LEU A N 1
ATOM 897 C CA . LEU A 1 110 ? 21.268 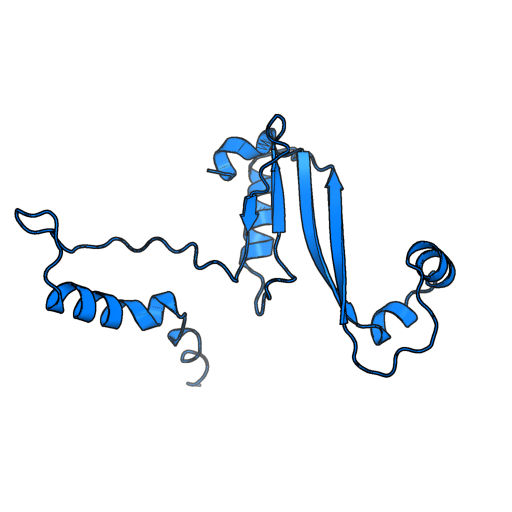-0.426 -18.366 1.00 91.88 110 LEU A CA 1
ATOM 898 C C . LEU A 1 110 ? 20.585 -0.428 -19.731 1.00 91.88 110 LEU A C 1
ATOM 900 O O . LEU A 1 110 ? 19.366 -0.555 -19.838 1.00 91.88 110 LEU A O 1
ATOM 904 N N . ASP A 1 111 ? 21.397 -0.402 -20.781 1.00 91.50 111 ASP A N 1
ATOM 905 C CA . ASP A 1 111 ? 20.924 -0.601 -22.144 1.00 91.50 111 ASP A CA 1
ATOM 906 C C . ASP A 1 111 ? 20.814 -2.088 -22.493 1.00 91.50 111 ASP A C 1
ATOM 908 O O . ASP A 1 111 ? 21.603 -2.939 -22.059 1.00 91.50 111 ASP A O 1
ATOM 912 N N . ARG A 1 112 ? 19.832 -2.397 -23.338 1.00 89.62 112 ARG A N 1
ATOM 913 C CA . ARG A 1 112 ? 19.671 -3.722 -23.940 1.00 89.62 112 ARG A CA 1
ATOM 914 C C . ARG A 1 112 ? 20.483 -3.815 -25.226 1.00 89.62 112 ARG A C 1
ATOM 916 O O . ARG A 1 112 ? 20.658 -2.831 -25.941 1.00 89.62 112 ARG A O 1
ATOM 923 N N . ASP A 1 113 ? 20.962 -5.011 -25.536 1.00 88.94 113 ASP A N 1
ATOM 924 C CA . ASP A 1 113 ? 21.646 -5.274 -26.796 1.00 88.94 113 ASP A CA 1
ATOM 925 C C . ASP A 1 113 ? 20.674 -5.305 -27.995 1.00 88.94 113 ASP A C 1
ATOM 927 O O . ASP A 1 113 ? 19.461 -5.125 -27.870 1.00 88.94 113 ASP A O 1
ATOM 931 N N . LYS A 1 114 ? 21.211 -5.584 -29.189 1.00 90.19 114 LYS A N 1
ATOM 932 C CA . LYS A 1 114 ? 20.432 -5.706 -30.435 1.00 90.19 114 LYS A CA 1
ATOM 933 C C . LYS A 1 114 ? 19.346 -6.793 -30.407 1.00 90.19 114 LYS A C 1
ATOM 935 O O . LYS A 1 114 ? 18.439 -6.754 -31.231 1.00 90.19 114 LYS A O 1
ATOM 940 N N . ASN A 1 115 ? 19.437 -7.751 -29.486 1.00 92.06 115 ASN A N 1
ATOM 941 C CA . ASN A 1 115 ? 18.446 -8.803 -29.277 1.00 92.06 115 ASN A CA 1
ATOM 942 C C . ASN A 1 115 ? 17.462 -8.441 -28.152 1.00 92.06 115 ASN A C 1
ATOM 944 O O . ASN A 1 115 ? 16.647 -9.272 -27.761 1.00 92.06 115 ASN A O 1
ATOM 948 N N . SER A 1 116 ? 17.511 -7.206 -27.641 1.00 83.94 116 SER A N 1
ATOM 949 C CA . SER A 1 116 ? 16.730 -6.730 -26.496 1.00 83.94 116 SER A CA 1
ATOM 950 C C . SER A 1 116 ? 17.053 -7.442 -25.174 1.00 83.94 116 SER A C 1
ATOM 952 O O . SER A 1 116 ? 16.201 -7.497 -24.280 1.00 83.94 116 SER A O 1
ATOM 954 N N . ILE A 1 117 ? 18.279 -7.957 -25.031 1.00 88.50 117 ILE A N 1
ATOM 955 C CA . ILE A 1 117 ? 18.760 -8.684 -23.851 1.00 88.50 117 ILE A CA 1
ATOM 956 C C . ILE A 1 117 ? 19.797 -7.829 -23.113 1.00 88.50 117 ILE A C 1
ATOM 958 O O . ILE A 1 117 ? 20.661 -7.198 -23.721 1.00 88.50 117 ILE A O 1
ATOM 962 N N . PHE A 1 118 ? 19.719 -7.792 -21.783 1.00 89.69 118 PHE A N 1
ATOM 963 C CA . PHE A 1 118 ? 20.755 -7.164 -20.963 1.00 89.69 118 PHE A CA 1
ATOM 964 C C . PHE A 1 118 ? 22.024 -8.016 -20.950 1.00 89.69 118 PHE A C 1
ATOM 966 O O . PHE A 1 118 ? 21.963 -9.244 -20.897 1.00 89.69 118 PHE A O 1
ATOM 973 N N . LYS A 1 119 ? 23.191 -7.372 -20.909 1.00 91.31 119 LYS A N 1
ATOM 974 C CA . LYS A 1 119 ? 24.434 -8.090 -20.610 1.00 91.31 119 LYS A CA 1
ATOM 975 C C . LYS A 1 119 ? 24.359 -8.642 -19.186 1.00 91.31 119 LYS A C 1
ATOM 977 O O . LYS A 1 119 ? 24.180 -7.869 -18.250 1.00 91.31 119 LYS A O 1
ATOM 982 N N . SER A 1 120 ? 24.516 -9.957 -19.034 1.00 89.19 120 SER A N 1
ATOM 983 C CA . SER A 1 120 ? 24.305 -10.649 -17.756 1.00 89.19 120 SER A CA 1
ATOM 984 C C . SER A 1 120 ? 25.148 -10.074 -16.622 1.00 89.19 120 SER A C 1
ATOM 986 O O . SER A 1 120 ? 24.605 -9.818 -15.557 1.00 89.19 120 SER A O 1
ATOM 988 N N . GLN A 1 121 ? 26.436 -9.808 -16.869 1.00 91.50 121 GLN A N 1
ATOM 989 C CA . GLN A 1 121 ? 27.327 -9.262 -15.843 1.00 91.50 121 GLN A CA 1
ATOM 990 C C . GLN A 1 121 ? 26.856 -7.884 -15.366 1.00 91.50 121 GLN A C 1
ATOM 992 O O . GLN A 1 121 ? 26.632 -7.695 -14.182 1.00 91.50 121 GLN A O 1
ATOM 997 N N . ASN A 1 122 ? 26.580 -6.968 -16.297 1.00 91.00 122 ASN A N 1
ATOM 998 C CA . ASN A 1 122 ? 26.118 -5.620 -15.966 1.00 91.00 122 ASN A CA 1
ATOM 999 C C . ASN A 1 122 ? 24.797 -5.622 -15.182 1.00 91.00 122 ASN A C 1
ATOM 1001 O O . ASN A 1 122 ? 24.586 -4.757 -14.340 1.00 91.00 122 ASN A O 1
ATOM 1005 N N . LEU A 1 123 ? 23.899 -6.567 -15.482 1.00 91.56 123 LEU A N 1
ATOM 1006 C CA . LEU A 1 123 ? 22.641 -6.713 -14.755 1.00 91.56 123 LEU A CA 1
ATOM 1007 C C . LEU A 1 123 ? 22.871 -7.197 -13.323 1.00 91.56 123 LEU A C 1
ATOM 1009 O O . LEU A 1 123 ? 22.269 -6.646 -12.410 1.00 91.56 123 LEU A O 1
ATOM 1013 N N . VAL A 1 124 ? 23.727 -8.206 -13.136 1.00 92.81 124 VAL A N 1
ATOM 1014 C CA . VAL A 1 124 ? 24.078 -8.718 -11.804 1.00 92.81 124 VAL A CA 1
ATOM 1015 C C . VAL A 1 124 ? 24.763 -7.628 -10.985 1.00 92.81 124 VAL A C 1
ATOM 1017 O O . VAL A 1 124 ? 24.302 -7.335 -9.890 1.00 92.81 124 VAL A O 1
ATOM 1020 N N . ASP A 1 125 ? 25.760 -6.947 -11.554 1.00 93.88 125 ASP A N 1
ATOM 1021 C CA . ASP A 1 125 ? 26.489 -5.872 -10.873 1.00 93.88 125 ASP A CA 1
ATOM 1022 C C . ASP A 1 125 ? 25.552 -4.726 -10.450 1.00 93.88 125 ASP A C 1
ATOM 1024 O O . ASP A 1 125 ? 25.680 -4.172 -9.359 1.00 93.88 125 ASP A O 1
ATOM 1028 N N . TRP A 1 126 ? 24.581 -4.368 -11.301 1.00 93.62 126 TRP A N 1
ATOM 1029 C CA . TRP A 1 126 ? 23.589 -3.346 -10.967 1.00 93.62 126 TRP A CA 1
ATOM 1030 C C . TRP A 1 126 ? 22.630 -3.807 -9.869 1.00 93.62 126 TRP A C 1
ATOM 1032 O O . TRP A 1 126 ? 22.342 -3.029 -8.965 1.00 93.62 126 TRP A O 1
ATOM 1042 N N . LEU A 1 127 ? 22.152 -5.055 -9.923 1.00 89.81 127 LEU A N 1
ATOM 1043 C CA . LEU A 1 127 ? 21.286 -5.615 -8.884 1.00 89.81 127 LEU A CA 1
ATOM 1044 C C . LEU A 1 127 ? 22.003 -5.675 -7.535 1.00 89.81 127 LEU A C 1
ATOM 1046 O O . LEU A 1 127 ? 21.411 -5.277 -6.535 1.00 89.81 127 LEU A O 1
ATOM 1050 N N . ASP A 1 128 ? 23.264 -6.102 -7.502 1.00 91.00 128 ASP A N 1
ATOM 1051 C CA . ASP A 1 128 ? 24.077 -6.123 -6.282 1.00 91.00 128 ASP A CA 1
ATOM 1052 C C . ASP A 1 128 ? 24.251 -4.710 -5.708 1.00 91.00 128 ASP A C 1
ATOM 1054 O O . ASP A 1 128 ? 24.115 -4.516 -4.500 1.00 91.00 128 ASP A O 1
ATOM 1058 N N . LEU A 1 129 ? 24.461 -3.707 -6.571 1.00 89.44 129 LEU A N 1
ATOM 1059 C CA . LEU A 1 129 ? 24.581 -2.306 -6.164 1.00 89.44 129 LEU A CA 1
ATOM 1060 C C . LEU A 1 129 ? 23.306 -1.770 -5.495 1.00 89.44 129 LEU A C 1
ATOM 1062 O O . LEU A 1 129 ? 23.406 -1.083 -4.485 1.00 89.44 129 LEU A O 1
ATOM 1066 N N . ILE A 1 130 ? 22.123 -2.066 -6.045 1.00 87.19 130 ILE A N 1
ATOM 1067 C CA . ILE A 1 130 ? 20.846 -1.540 -5.524 1.00 87.19 130 ILE A CA 1
ATOM 1068 C C . ILE A 1 130 ? 20.200 -2.445 -4.466 1.00 87.19 130 ILE A C 1
ATOM 1070 O O . ILE A 1 130 ? 19.179 -2.087 -3.885 1.00 87.19 130 ILE A O 1
ATOM 1074 N N . THR A 1 131 ? 20.757 -3.632 -4.214 1.00 83.31 131 THR A N 1
ATOM 1075 C CA . THR A 1 131 ? 20.219 -4.598 -3.243 1.00 83.31 131 THR A CA 1
ATOM 1076 C C . THR A 1 131 ? 20.067 -4.009 -1.834 1.00 83.31 131 THR A C 1
ATOM 1078 O O . THR A 1 131 ? 19.006 -4.219 -1.244 1.00 83.31 131 THR A O 1
ATOM 1081 N N . PRO A 1 132 ? 21.034 -3.246 -1.284 1.00 81.19 132 PRO A N 1
ATOM 1082 C CA . PRO A 1 132 ? 20.865 -2.589 0.013 1.00 81.19 132 PRO A CA 1
ATOM 1083 C C . PRO A 1 132 ? 19.652 -1.650 0.056 1.00 81.19 132 PRO A C 1
ATOM 1085 O O . PRO A 1 132 ? 18.885 -1.700 1.019 1.00 81.19 132 PRO A O 1
ATOM 1088 N N . ASP A 1 133 ? 19.418 -0.887 -1.017 1.00 75.56 133 ASP A N 1
ATOM 1089 C CA . ASP A 1 133 ? 18.285 0.039 -1.147 1.00 75.56 133 ASP A CA 1
ATOM 1090 C C . ASP A 1 133 ? 16.947 -0.700 -1.317 1.00 75.56 133 ASP A C 1
ATOM 1092 O O . ASP A 1 133 ? 15.936 -0.323 -0.721 1.00 75.56 133 ASP A O 1
ATOM 1096 N N . ILE A 1 134 ? 16.929 -1.788 -2.102 1.00 72.25 134 ILE A N 1
ATOM 1097 C CA . ILE A 1 134 ? 15.761 -2.676 -2.249 1.00 72.25 134 ILE A CA 1
ATOM 1098 C C . ILE A 1 134 ? 15.372 -3.267 -0.894 1.00 72.25 134 ILE A C 1
ATOM 1100 O O . ILE A 1 134 ? 14.188 -3.339 -0.555 1.00 72.25 134 ILE A O 1
ATOM 1104 N N . LEU A 1 135 ? 16.369 -3.731 -0.142 1.00 71.50 135 LEU A N 1
ATOM 1105 C CA . LEU A 1 135 ? 16.185 -4.466 1.104 1.00 71.50 135 LEU A CA 1
ATOM 1106 C C . LEU A 1 135 ? 16.136 -3.559 2.342 1.00 71.50 135 LEU A C 1
ATOM 1108 O O . LEU A 1 135 ? 15.900 -4.068 3.437 1.00 71.50 135 LEU A O 1
ATOM 1112 N N . LYS A 1 136 ? 16.322 -2.240 2.176 1.00 66.00 136 LYS A N 1
ATOM 1113 C CA . LYS A 1 136 ? 16.390 -1.238 3.254 1.00 66.00 136 LYS A CA 1
ATOM 1114 C C . LYS A 1 136 ? 17.394 -1.601 4.355 1.00 66.00 136 LYS A C 1
ATOM 1116 O O . LYS A 1 136 ? 17.110 -1.449 5.542 1.00 66.00 136 LYS A O 1
ATOM 1121 N N . LEU A 1 137 ? 18.558 -2.128 3.976 1.00 60.12 137 LEU A N 1
ATOM 1122 C CA . LEU A 1 137 ? 19.535 -2.653 4.940 1.00 60.12 137 LEU A CA 1
ATOM 1123 C C . LEU A 1 137 ? 20.321 -1.557 5.684 1.00 60.12 137 LEU A C 1
ATOM 1125 O O . LEU A 1 137 ? 20.887 -1.851 6.735 1.00 60.12 137 LEU A O 1
ATOM 1129 N N . ASP A 1 138 ? 20.282 -0.308 5.209 1.00 52.62 138 ASP A N 1
ATOM 1130 C CA . ASP A 1 138 ? 21.103 0.796 5.732 1.00 52.62 138 ASP A CA 1
ATOM 1131 C C . ASP A 1 138 ? 20.364 1.779 6.670 1.00 52.62 138 ASP A C 1
ATOM 1133 O O . ASP A 1 138 ? 20.964 2.730 7.168 1.00 52.62 138 ASP A O 1
ATOM 1137 N N . GLU A 1 139 ? 19.086 1.555 7.009 1.00 51.09 139 GLU A N 1
ATOM 1138 C CA . GLU A 1 139 ? 18.345 2.462 7.916 1.00 51.09 139 GLU A CA 1
ATOM 1139 C C . GLU A 1 139 ? 18.735 2.340 9.412 1.00 51.09 139 GLU A C 1
ATOM 1141 O O . GLU A 1 139 ? 18.192 3.066 10.239 1.00 51.09 139 GLU A O 1
ATOM 1146 N N . ASN A 1 140 ? 19.710 1.496 9.784 1.00 46.59 140 ASN A N 1
ATOM 1147 C CA . ASN A 1 140 ? 20.123 1.288 11.186 1.00 46.59 140 ASN A CA 1
ATOM 1148 C C . ASN A 1 140 ? 21.559 1.726 11.545 1.00 46.59 140 ASN A C 1
ATOM 1150 O O . ASN A 1 140 ? 22.019 1.408 12.639 1.00 46.59 140 ASN A O 1
ATOM 1154 N N . SER A 1 141 ? 22.289 2.466 10.702 1.00 44.12 141 SER A N 1
ATOM 1155 C CA . SER A 1 141 ? 23.659 2.915 11.043 1.00 44.12 141 SER A CA 1
ATOM 1156 C C . SER A 1 141 ? 23.790 4.400 11.406 1.00 44.12 141 SER A C 1
ATOM 1158 O O . SER A 1 141 ? 24.888 4.946 11.335 1.00 44.12 141 SER A O 1
ATOM 1160 N N . SER A 1 142 ? 22.698 5.071 11.790 1.00 41.12 142 SER A N 1
ATOM 1161 C CA . SER A 1 142 ? 22.717 6.500 12.157 1.00 41.12 142 SER A CA 1
ATOM 1162 C C . SER A 1 142 ? 22.110 6.794 13.534 1.00 41.12 142 SER A C 1
ATOM 1164 O O . SER A 1 142 ? 21.458 7.815 13.703 1.00 41.12 142 SER A O 1
ATOM 1166 N N . GLU A 1 143 ? 22.325 5.929 14.527 1.00 43.28 143 GLU A N 1
ATOM 1167 C CA . GLU A 1 143 ? 22.113 6.267 15.948 1.00 43.28 143 GLU A CA 1
ATOM 1168 C C . GLU A 1 143 ? 23.235 5.715 16.846 1.00 43.28 143 GLU A C 1
ATOM 1170 O O . GLU A 1 143 ? 22.993 5.261 17.951 1.00 43.28 143 GLU A O 1
ATOM 1175 N N . GLU A 1 144 ? 24.493 5.779 16.415 1.00 42.50 144 GLU A N 1
ATOM 1176 C CA . GLU A 1 144 ? 25.621 5.782 17.354 1.00 42.50 144 GLU A CA 1
ATOM 1177 C C . GLU A 1 144 ? 26.710 6.692 16.798 1.00 42.50 144 GLU A C 1
ATOM 1179 O O . GLU A 1 144 ? 27.488 6.288 15.944 1.00 42.50 144 GLU A O 1
ATOM 1184 N N . ASN A 1 145 ? 26.712 7.948 17.242 1.00 35.78 145 ASN A N 1
ATOM 1185 C CA . ASN A 1 145 ? 27.907 8.715 17.594 1.00 35.78 145 ASN A CA 1
ATOM 1186 C C . ASN A 1 145 ? 27.428 9.948 18.371 1.00 35.78 145 ASN A C 1
ATOM 1188 O O . ASN A 1 145 ? 26.637 10.738 17.853 1.00 35.78 145 ASN A O 1
ATOM 1192 N N . GLY A 1 146 ? 27.831 10.012 19.643 1.00 33.72 146 GLY A N 1
ATOM 1193 C CA . GLY A 1 146 ? 27.454 11.057 20.598 1.00 33.72 146 GLY A CA 1
ATOM 1194 C C . GLY A 1 146 ? 28.133 12.402 20.393 1.00 33.72 146 GLY A C 1
ATOM 1195 O O . GLY A 1 146 ? 28.888 12.571 19.410 1.00 33.72 146 GLY A O 1
#